Protein AF-A0A853IAF9-F1 (afdb_monomer_lite)

Sequence (130 aa):
MRKYVCIRALNLRDAKLGLANQNATIVRSNVEQVDPAFRNLVYGLEAQGLKNKIDECPLFCFLVEDKKGIDFSQFNEVEVSFPMEWFESAKSTVRHLTGLAYCEATSELANGLELKDQNRKVIYQRPKAV

Secondary structure (DSSP, 8-state):
-EEEEEEE-SSHHHHHHHHHHTT-EEEEE-HHHH-HHHHHHHHHHHHTT--SEETTEEEEEEEEE-SS---GGGSTTEEEEEEHHHHHHHHHHHTT--HHHHHHHHHGGGGGSPPPPTTS-----PPPP-

Foldseek 3Di:
DKKKWKFWDLDPVQVVVLCVVLVKAFPDWPVLVVDVLVVLLVVLVVVVPQDCDEQNTGIIITIIDDPPPDDPVPAQGIFDMDHPVVLVVQLVVLVVDDDPSSSVSSSCVNVPTDGDPRHDHHDTDGDDDD

Structure (mmCIF, N/CA/C/O backbone):
data_AF-A0A853IAF9-F1
#
_entry.id   AF-A0A853IAF9-F1
#
loop_
_atom_site.group_PDB
_atom_site.id
_atom_site.type_symbol
_atom_site.label_atom_id
_atom_site.label_alt_id
_atom_site.label_comp_id
_atom_site.label_asym_id
_atom_site.label_entity_id
_atom_site.label_seq_id
_atom_site.pdbx_PDB_ins_code
_atom_site.Cartn_x
_atom_site.Cartn_y
_atom_site.Cartn_z
_atom_site.occupancy
_atom_site.B_iso_or_equiv
_atom_site.auth_seq_id
_atom_site.auth_comp_id
_atom_site.auth_asym_id
_atom_site.auth_atom_id
_atom_site.pdbx_PDB_model_num
ATOM 1 N N . MET A 1 1 ? -10.991 8.591 -11.297 1.00 89.81 1 MET A N 1
ATOM 2 C CA . MET A 1 1 ? -11.279 8.014 -9.966 1.00 89.81 1 MET A CA 1
ATOM 3 C C . MET A 1 1 ? -9.993 7.932 -9.166 1.00 89.81 1 MET A C 1
ATOM 5 O O . MET A 1 1 ? -8.946 7.689 -9.763 1.00 89.81 1 MET A O 1
ATOM 9 N N . ARG A 1 2 ? -10.048 8.184 -7.854 1.00 96.00 2 ARG A N 1
ATOM 10 C CA . ARG A 1 2 ? -8.856 8.149 -6.998 1.00 96.00 2 ARG A CA 1
ATOM 11 C C . ARG A 1 2 ? -8.727 6.793 -6.320 1.00 96.00 2 ARG A C 1
ATOM 13 O O . ARG A 1 2 ? -9.713 6.242 -5.844 1.00 96.00 2 ARG A O 1
ATOM 20 N N . LYS A 1 3 ? -7.515 6.252 -6.293 1.00 96.69 3 LYS A N 1
ATOM 21 C CA . LYS A 1 3 ? -7.220 4.936 -5.723 1.00 96.69 3 LYS A CA 1
ATOM 22 C C . LYS A 1 3 ? -5.964 5.020 -4.879 1.00 96.69 3 LYS A C 1
ATOM 24 O O . LYS A 1 3 ? -5.003 5.688 -5.265 1.00 96.69 3 LYS A O 1
ATOM 29 N N . TYR A 1 4 ? -5.966 4.316 -3.759 1.00 96.94 4 TYR A N 1
ATOM 30 C CA . TYR A 1 4 ? -4.723 3.979 -3.094 1.00 96.94 4 TYR A CA 1
ATOM 31 C C . TYR A 1 4 ? -4.083 2.806 -3.832 1.00 96.94 4 TYR A C 1
ATOM 33 O O . TYR A 1 4 ? -4.769 1.868 -4.251 1.00 96.94 4 TYR A O 1
ATOM 41 N N . VAL A 1 5 ? -2.775 2.889 -4.043 1.00 96.75 5 VAL A N 1
ATOM 42 C CA . VAL A 1 5 ? -1.981 1.847 -4.694 1.00 96.75 5 VAL A CA 1
ATOM 43 C C . VAL A 1 5 ? -0.690 1.688 -3.912 1.00 96.75 5 VAL A C 1
ATOM 45 O O . VAL A 1 5 ? 0.074 2.646 -3.792 1.00 96.75 5 VAL A O 1
ATOM 48 N N . CYS A 1 6 ? -0.440 0.484 -3.407 1.00 96.81 6 CYS A N 1
ATOM 49 C CA . CYS A 1 6 ? 0.837 0.116 -2.813 1.00 96.81 6 CYS A CA 1
ATOM 50 C C . CYS A 1 6 ? 1.582 -0.823 -3.763 1.00 96.81 6 CYS A C 1
ATOM 52 O O . CYS A 1 6 ? 1.120 -1.924 -4.064 1.00 96.81 6 CYS A O 1
ATOM 54 N N . ILE A 1 7 ? 2.724 -0.359 -4.258 1.00 95.62 7 ILE A N 1
ATOM 55 C CA . ILE A 1 7 ? 3.512 -0.981 -5.322 1.00 95.62 7 ILE A CA 1
ATOM 56 C C . ILE A 1 7 ? 4.926 -1.293 -4.830 1.00 95.62 7 ILE A C 1
ATOM 58 O O . ILE A 1 7 ? 5.537 -0.513 -4.098 1.00 95.62 7 ILE A O 1
ATOM 62 N N . ARG A 1 8 ? 5.450 -2.442 -5.244 1.00 96.31 8 ARG A N 1
ATOM 63 C CA . ARG A 1 8 ? 6.825 -2.877 -5.029 1.00 96.31 8 ARG A CA 1
ATOM 64 C C . ARG A 1 8 ? 7.701 -2.400 -6.175 1.00 96.31 8 ARG A C 1
ATOM 66 O O . ARG A 1 8 ? 7.402 -2.640 -7.338 1.00 96.31 8 ARG A O 1
ATOM 73 N N . ALA A 1 9 ? 8.814 -1.767 -5.847 1.00 95.31 9 ALA A N 1
ATOM 74 C CA . ALA A 1 9 ? 9.853 -1.439 -6.816 1.00 95.31 9 ALA A CA 1
ATOM 75 C C . ALA A 1 9 ? 11.205 -1.364 -6.106 1.00 95.31 9 ALA A C 1
ATOM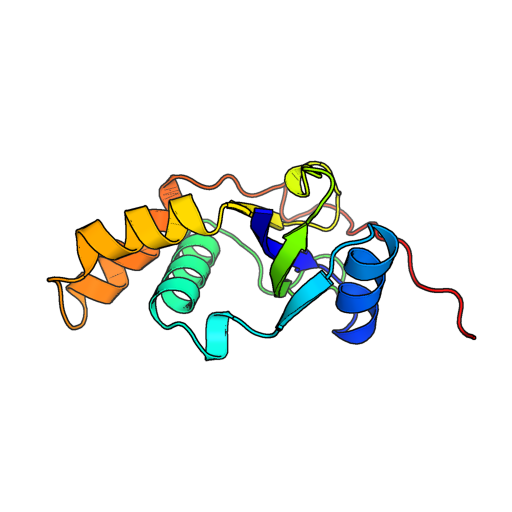 77 O O . ALA A 1 9 ? 11.244 -1.250 -4.885 1.00 95.31 9 ALA A O 1
ATOM 78 N N . LEU A 1 10 ? 12.317 -1.368 -6.844 1.00 94.31 10 LEU A N 1
ATOM 79 C CA . LEU A 1 10 ? 13.648 -1.206 -6.242 1.00 94.31 10 LEU A CA 1
ATOM 80 C C . LEU A 1 10 ? 13.829 0.155 -5.559 1.00 94.31 10 LEU A C 1
ATOM 82 O O . LEU A 1 10 ? 14.608 0.289 -4.619 1.00 94.31 10 LEU A O 1
ATOM 86 N N . ASN A 1 11 ? 13.152 1.186 -6.060 1.00 93.69 11 ASN A N 1
ATOM 87 C CA . ASN A 1 11 ? 13.249 2.543 -5.544 1.00 93.69 11 ASN A CA 1
ATOM 88 C C . ASN A 1 11 ? 11.989 3.359 -5.888 1.00 93.69 11 ASN A C 1
ATOM 90 O O . ASN A 1 11 ? 11.164 2.967 -6.715 1.00 93.69 11 ASN A O 1
ATOM 94 N N . LEU A 1 12 ? 11.865 4.536 -5.271 1.00 93.31 12 LEU A N 1
ATOM 95 C CA . LEU A 1 12 ? 10.705 5.411 -5.444 1.00 93.31 12 LEU A CA 1
ATOM 96 C C . LEU A 1 12 ? 10.535 5.908 -6.891 1.00 93.31 12 LEU A C 1
ATOM 98 O O . LEU A 1 12 ? 9.409 6.094 -7.348 1.00 93.31 12 LEU A O 1
ATOM 102 N N . ARG A 1 13 ? 11.637 6.150 -7.615 1.00 92.56 13 ARG A N 1
ATOM 103 C CA . ARG A 1 13 ? 11.596 6.617 -9.011 1.00 92.56 13 ARG A CA 1
ATOM 104 C C . ARG A 1 13 ? 10.947 5.560 -9.903 1.00 92.56 13 ARG A C 1
ATOM 106 O O . ARG A 1 13 ? 10.069 5.901 -10.691 1.00 92.56 13 ARG A O 1
ATOM 113 N N . ASP A 1 14 ? 11.342 4.306 -9.737 1.00 92.94 14 ASP A N 1
ATOM 114 C CA . ASP A 1 14 ? 10.803 3.166 -10.474 1.00 92.94 14 ASP A CA 1
ATOM 115 C C . ASP A 1 14 ? 9.303 2.984 -10.218 1.00 92.94 14 ASP A C 1
ATOM 117 O O . ASP A 1 14 ? 8.532 2.867 -11.168 1.00 92.94 14 ASP A O 1
ATOM 121 N N . ALA A 1 15 ? 8.872 3.057 -8.955 1.00 94.00 15 ALA A N 1
ATOM 122 C CA . ALA A 1 15 ? 7.456 2.983 -8.595 1.00 94.00 15 ALA A CA 1
ATOM 123 C C . ALA A 1 15 ? 6.627 4.095 -9.264 1.00 94.00 15 ALA A C 1
ATOM 125 O O . ALA A 1 15 ? 5.570 3.839 -9.845 1.00 94.00 15 ALA A O 1
ATOM 126 N N . LYS A 1 16 ? 7.130 5.339 -9.233 1.00 93.62 16 LYS A N 1
ATOM 127 C CA . LYS A 1 16 ? 6.465 6.482 -9.877 1.00 93.62 16 LYS A CA 1
ATOM 128 C C . LYS A 1 16 ? 6.358 6.305 -11.390 1.00 93.62 16 LYS A C 1
ATOM 130 O O . LYS A 1 16 ? 5.319 6.615 -11.967 1.00 93.62 16 LYS A O 1
ATOM 135 N N . LEU A 1 17 ? 7.418 5.809 -12.026 1.00 90.62 17 LEU A N 1
ATOM 136 C CA . LEU A 1 17 ? 7.441 5.569 -13.467 1.00 90.62 17 LEU A CA 1
ATOM 137 C C . LEU A 1 17 ? 6.507 4.425 -13.873 1.00 90.62 17 LEU A C 1
ATOM 139 O O . LEU A 1 17 ? 5.801 4.565 -14.867 1.00 90.62 17 LEU A O 1
ATOM 143 N N . GLY A 1 18 ? 6.429 3.350 -13.081 1.00 89.06 18 GLY A N 1
ATOM 144 C CA . GLY A 1 18 ? 5.462 2.270 -13.290 1.00 89.06 18 GLY A CA 1
ATOM 145 C C . GLY A 1 18 ? 4.024 2.792 -13.341 1.00 89.06 18 GLY A C 1
ATOM 146 O O . GLY A 1 18 ? 3.302 2.517 -14.296 1.00 89.06 18 GLY A O 1
ATOM 147 N N . LEU A 1 19 ? 3.640 3.639 -12.382 1.00 91.56 19 LEU A N 1
ATOM 148 C CA . LEU A 1 19 ? 2.317 4.275 -12.353 1.00 91.56 19 LEU A CA 1
ATOM 149 C C . LEU A 1 19 ? 2.099 5.241 -13.531 1.00 91.56 19 LEU A C 1
ATOM 151 O O . LEU A 1 19 ? 1.036 5.227 -14.156 1.00 91.56 19 LEU A O 1
ATOM 155 N N . ALA A 1 20 ? 3.106 6.049 -13.872 1.00 89.25 20 ALA A N 1
ATOM 156 C CA . ALA A 1 20 ? 3.028 6.991 -14.988 1.00 89.25 20 ALA A CA 1
ATOM 157 C C . ALA A 1 20 ? 2.859 6.283 -16.345 1.00 89.25 20 ALA A C 1
ATOM 159 O O . ALA A 1 20 ? 2.055 6.727 -17.165 1.00 89.25 20 ALA A O 1
ATOM 160 N N . ASN A 1 21 ? 3.539 5.151 -16.562 1.00 88.25 21 ASN A N 1
ATOM 161 C CA . ASN A 1 21 ? 3.404 4.335 -17.776 1.00 88.25 21 ASN A CA 1
ATOM 162 C C . ASN A 1 21 ? 1.984 3.771 -17.945 1.00 88.25 21 ASN A C 1
ATOM 164 O O . ASN A 1 21 ? 1.518 3.588 -19.068 1.00 88.25 21 ASN A O 1
ATOM 168 N N . GLN A 1 22 ? 1.263 3.570 -16.840 1.00 87.75 22 GLN A N 1
ATOM 169 C CA . GLN A 1 22 ? -0.152 3.199 -16.858 1.00 87.75 22 GLN A CA 1
ATOM 170 C C . GLN A 1 22 ? -1.088 4.403 -17.075 1.00 87.75 22 GLN A C 1
ATOM 172 O O . GLN A 1 22 ? -2.304 4.256 -17.045 1.00 87.75 22 GLN A O 1
ATOM 177 N N . ASN A 1 23 ? -0.565 5.602 -17.355 1.00 87.62 23 ASN A N 1
ATOM 178 C CA . ASN A 1 23 ? -1.317 6.862 -17.420 1.00 87.62 23 ASN A CA 1
ATOM 179 C C . ASN A 1 23 ? -2.011 7.244 -16.096 1.00 87.62 23 ASN A C 1
ATOM 181 O O . ASN A 1 23 ? -3.019 7.957 -16.111 1.00 87.62 23 ASN A O 1
ATOM 185 N N . ALA A 1 24 ? -1.490 6.789 -14.953 1.00 92.12 24 ALA A N 1
ATOM 186 C CA . ALA A 1 24 ? -1.960 7.232 -13.648 1.00 92.12 24 ALA A CA 1
ATOM 187 C C . ALA A 1 24 ? -1.287 8.558 -13.268 1.00 92.12 24 ALA A C 1
ATOM 189 O O . ALA A 1 24 ? -0.076 8.726 -13.419 1.00 92.12 24 ALA A O 1
ATOM 190 N N . THR A 1 25 ? -2.063 9.504 -12.743 1.00 95.06 25 THR A N 1
ATOM 191 C CA . THR A 1 25 ? -1.521 10.747 -12.180 1.00 95.06 25 THR A CA 1
ATOM 192 C C . THR A 1 25 ? -1.299 10.558 -10.687 1.00 95.06 25 THR A C 1
ATOM 194 O O . THR A 1 25 ? -2.227 10.226 -9.957 1.00 95.06 25 THR A O 1
ATOM 197 N N . ILE A 1 26 ? -0.078 10.770 -10.203 1.00 95.75 26 ILE A N 1
ATOM 198 C CA . ILE A 1 26 ? 0.218 10.652 -8.771 1.00 95.75 26 ILE A CA 1
ATOM 199 C C . ILE A 1 26 ? -0.271 11.915 -8.063 1.00 95.75 26 ILE A C 1
ATOM 201 O O . ILE A 1 26 ? 0.262 12.999 -8.282 1.00 95.75 26 ILE A O 1
ATOM 205 N N . VAL A 1 27 ? -1.270 11.764 -7.196 1.00 96.12 27 VAL A N 1
ATOM 206 C CA . VAL A 1 27 ? -1.818 12.851 -6.370 1.00 96.12 27 VAL A CA 1
ATOM 207 C C . VAL A 1 27 ? -0.979 13.028 -5.108 1.00 96.12 27 VAL A C 1
ATOM 209 O O . VAL A 1 27 ? -0.717 14.151 -4.678 1.00 96.12 27 VAL A O 1
ATOM 212 N N . ARG A 1 28 ? -0.547 11.917 -4.499 1.00 94.88 28 ARG A N 1
ATOM 213 C CA . ARG A 1 28 ? 0.289 11.925 -3.292 1.00 94.88 28 ARG A CA 1
ATOM 214 C C . ARG A 1 28 ? 1.206 10.707 -3.253 1.00 94.88 28 ARG A C 1
ATOM 216 O O . ARG A 1 28 ? 0.797 9.610 -3.617 1.00 94.88 28 ARG A O 1
ATOM 223 N N . SER A 1 29 ? 2.439 10.913 -2.801 1.00 94.81 29 SER A N 1
ATOM 224 C CA . SER A 1 29 ? 3.395 9.850 -2.453 1.00 94.81 29 SER A CA 1
ATOM 225 C C . SER A 1 29 ? 3.511 9.728 -0.934 1.00 94.81 29 SER A C 1
ATOM 227 O O . SER A 1 29 ? 3.237 10.709 -0.240 1.00 94.81 29 SER A O 1
ATOM 229 N N . ASN A 1 30 ? 3.955 8.570 -0.443 1.00 92.56 30 ASN A N 1
ATOM 230 C CA . ASN A 1 30 ? 4.192 8.298 0.981 1.00 92.56 30 ASN A CA 1
ATOM 231 C C . ASN A 1 30 ? 2.943 8.570 1.837 1.00 92.56 30 ASN A C 1
ATOM 233 O O . ASN A 1 30 ? 2.977 9.310 2.825 1.00 92.56 30 ASN A O 1
ATOM 237 N N . VAL A 1 31 ? 1.796 8.045 1.401 1.00 94.44 31 VAL A N 1
ATOM 238 C CA . VAL A 1 31 ? 0.498 8.294 2.050 1.00 94.44 31 VAL A CA 1
ATOM 239 C C . VAL A 1 31 ? 0.480 7.856 3.517 1.00 94.44 31 VAL A C 1
ATOM 241 O O . VAL A 1 31 ? -0.144 8.522 4.339 1.00 94.44 31 VAL A O 1
ATOM 244 N N . GLU A 1 32 ? 1.243 6.825 3.866 1.00 91.62 32 GLU A N 1
ATOM 245 C CA . GLU A 1 32 ? 1.443 6.316 5.222 1.00 91.62 32 GLU A CA 1
ATOM 246 C C . GLU A 1 32 ? 2.119 7.331 6.159 1.00 91.62 32 GLU A C 1
ATOM 248 O O . GLU A 1 32 ? 1.919 7.308 7.375 1.00 91.62 32 GLU A O 1
ATOM 253 N N . GLN A 1 33 ? 2.891 8.277 5.621 1.00 91.44 33 GLN A N 1
ATOM 254 C CA . GLN A 1 33 ? 3.511 9.332 6.426 1.00 91.44 33 GLN A CA 1
ATOM 255 C C . GLN A 1 33 ? 2.518 10.447 6.765 1.00 91.44 33 GLN A C 1
ATOM 257 O O . GLN A 1 33 ? 2.653 11.085 7.807 1.00 91.44 33 GLN A O 1
ATOM 262 N N . VAL A 1 34 ? 1.509 10.656 5.916 1.00 90.62 34 VAL A N 1
ATOM 263 C CA . VAL A 1 34 ? 0.590 11.801 6.001 1.00 90.62 34 VAL A CA 1
ATOM 264 C C . VAL A 1 34 ? -0.756 11.430 6.625 1.00 90.62 34 VAL A C 1
ATOM 266 O O . VAL A 1 34 ? -1.345 12.259 7.312 1.00 90.62 34 VAL A O 1
ATOM 269 N N . ASP A 1 35 ? -1.250 10.213 6.395 1.00 94.06 35 ASP A N 1
ATOM 270 C CA . ASP A 1 35 ? -2.536 9.741 6.915 1.00 94.06 35 ASP A CA 1
ATOM 271 C C . ASP A 1 35 ? -2.318 8.651 7.987 1.00 94.06 35 ASP A C 1
ATOM 273 O O . ASP A 1 35 ? -1.936 7.525 7.650 1.00 94.06 35 ASP A O 1
ATOM 277 N N . PRO A 1 36 ? -2.557 8.953 9.281 1.00 93.69 36 PRO A N 1
ATOM 278 C CA . PRO A 1 36 ? -2.417 7.979 10.361 1.00 93.69 36 PRO A CA 1
ATOM 279 C C . PRO A 1 36 ? -3.316 6.749 10.205 1.00 93.69 36 PRO A C 1
ATOM 281 O O . PRO A 1 36 ? -2.894 5.653 10.562 1.00 93.69 36 PRO A O 1
ATOM 284 N N . ALA A 1 37 ? -4.526 6.899 9.650 1.00 95.06 37 ALA A N 1
ATOM 285 C CA . ALA A 1 37 ? -5.404 5.754 9.407 1.00 95.06 37 ALA A CA 1
ATOM 286 C C . ALA A 1 37 ? -4.774 4.809 8.383 1.00 95.06 37 ALA A C 1
ATOM 288 O O . ALA A 1 37 ? -4.803 3.594 8.549 1.00 95.06 37 ALA A O 1
ATOM 289 N N . PHE A 1 38 ? -4.173 5.381 7.334 1.00 96.31 38 PHE A N 1
ATOM 290 C CA . PHE A 1 38 ? -3.520 4.597 6.293 1.00 96.31 38 PHE A CA 1
ATOM 291 C C . PHE A 1 38 ? -2.288 3.878 6.842 1.00 96.31 38 PHE A C 1
ATOM 293 O O . PHE A 1 38 ? -2.060 2.713 6.533 1.00 96.31 38 PHE A O 1
ATOM 300 N N . ARG A 1 39 ? -1.513 4.547 7.701 1.00 96.38 39 ARG A N 1
ATOM 301 C CA . ARG A 1 39 ? -0.378 3.925 8.393 1.00 96.38 39 ARG A CA 1
ATOM 302 C C . ARG A 1 39 ? -0.804 2.714 9.217 1.00 96.38 39 ARG A C 1
ATOM 304 O O . ARG A 1 39 ? -0.181 1.665 9.111 1.00 96.38 39 ARG A O 1
ATOM 311 N N . ASN A 1 40 ? -1.871 2.853 9.998 1.00 96.56 40 ASN A N 1
ATOM 312 C CA . ASN A 1 40 ? -2.388 1.759 10.813 1.00 96.56 40 ASN A CA 1
ATOM 313 C C . ASN A 1 40 ? -2.918 0.608 9.953 1.00 96.56 40 ASN A C 1
ATOM 315 O O . ASN A 1 40 ? -2.669 -0.545 10.279 1.00 96.56 40 ASN A O 1
ATOM 319 N N . LEU A 1 41 ? -3.563 0.907 8.820 1.00 96.56 41 LEU A N 1
ATOM 320 C CA . LEU A 1 41 ? -3.945 -0.111 7.840 1.00 96.56 41 LEU A CA 1
ATOM 321 C C . LEU A 1 41 ? -2.721 -0.881 7.325 1.00 96.56 41 LEU A C 1
ATOM 323 O O . LEU A 1 41 ? -2.772 -2.103 7.231 1.00 96.56 41 LEU A O 1
ATOM 327 N N . VAL A 1 42 ? -1.607 -0.200 7.028 1.00 96.31 42 VAL A N 1
ATOM 328 C CA . VAL A 1 42 ? -0.357 -0.871 6.625 1.00 96.31 42 VAL A CA 1
ATOM 329 C C . VAL A 1 42 ? 0.178 -1.766 7.746 1.00 96.31 42 VAL A C 1
ATOM 331 O O . VAL A 1 42 ? 0.561 -2.895 7.460 1.00 96.31 42 VAL A O 1
ATOM 334 N N . TYR A 1 43 ? 0.124 -1.333 9.009 1.00 96.25 43 TYR A N 1
ATOM 335 C CA . TYR A 1 43 ? 0.474 -2.198 10.145 1.00 96.25 43 TYR A CA 1
ATOM 336 C C . TYR A 1 43 ? -0.430 -3.432 10.253 1.00 96.25 43 TYR A C 1
ATOM 338 O O . TYR A 1 43 ? 0.049 -4.519 10.570 1.00 96.25 43 TYR A O 1
ATOM 346 N N . GLY A 1 44 ? -1.719 -3.295 9.936 1.00 96.75 44 GLY A N 1
ATOM 347 C CA . GLY A 1 44 ? -2.635 -4.430 9.834 1.00 96.75 44 GLY A CA 1
ATOM 348 C C . GLY A 1 44 ? -2.231 -5.411 8.738 1.00 96.75 44 GLY A C 1
ATOM 349 O O . GLY A 1 44 ? -2.197 -6.617 8.971 1.00 96.75 44 GLY A O 1
ATOM 350 N N . LEU A 1 45 ? -1.832 -4.907 7.567 1.00 96.62 45 LEU A N 1
ATOM 351 C CA . LEU A 1 45 ? -1.312 -5.749 6.485 1.00 96.62 45 LEU A CA 1
ATOM 352 C C . LEU A 1 45 ? -0.007 -6.451 6.897 1.00 96.62 45 LEU A C 1
ATOM 354 O O . LEU A 1 45 ? 0.177 -7.630 6.601 1.00 96.62 45 LEU A O 1
ATOM 358 N N . GLU A 1 46 ? 0.894 -5.763 7.602 1.00 96.50 46 GLU A N 1
ATOM 359 C CA . GLU A 1 46 ? 2.123 -6.357 8.154 1.00 96.50 46 GLU A CA 1
ATOM 360 C C . GLU A 1 46 ? 1.807 -7.480 9.149 1.00 96.50 46 GLU A C 1
ATOM 362 O O . GLU A 1 46 ? 2.398 -8.558 9.062 1.00 96.50 46 GLU A O 1
ATOM 367 N N . ALA A 1 47 ? 0.818 -7.284 10.026 1.00 95.88 47 ALA A N 1
ATOM 368 C CA . ALA A 1 47 ? 0.346 -8.313 10.952 1.00 95.88 47 ALA A CA 1
ATOM 369 C C . ALA A 1 47 ? -0.253 -9.540 10.234 1.00 95.88 47 ALA A C 1
ATOM 371 O O . ALA A 1 47 ? -0.165 -10.655 10.748 1.00 95.88 47 ALA A O 1
ATOM 372 N N . GLN A 1 48 ? -0.800 -9.361 9.028 1.00 95.12 48 GLN A N 1
ATOM 373 C CA . GLN A 1 48 ? -1.275 -10.446 8.158 1.00 95.12 48 GLN A CA 1
ATOM 374 C C . GLN A 1 48 ? -0.166 -11.112 7.327 1.00 95.12 48 GLN A C 1
ATOM 376 O O . GLN A 1 48 ? -0.428 -12.066 6.593 1.00 95.12 48 GLN A O 1
ATOM 381 N N . GLY A 1 49 ? 1.076 -10.638 7.437 1.00 95.62 49 GLY A N 1
ATOM 382 C CA . GLY A 1 49 ? 2.236 -11.227 6.772 1.00 95.62 49 GLY A CA 1
ATOM 383 C C . GLY A 1 49 ? 2.778 -10.434 5.585 1.00 95.62 49 GLY A C 1
ATOM 384 O O . GLY A 1 49 ? 3.661 -10.945 4.890 1.00 95.62 49 GLY A O 1
ATOM 385 N N . LEU A 1 50 ? 2.313 -9.199 5.346 1.00 96.69 50 LEU A N 1
ATOM 386 C CA . LEU A 1 50 ? 2.940 -8.295 4.380 1.00 96.69 50 LEU A CA 1
ATOM 387 C C . LEU A 1 50 ? 4.410 -8.101 4.762 1.00 96.69 50 LEU A C 1
ATOM 389 O O . LEU A 1 50 ? 4.739 -7.611 5.841 1.00 96.69 50 LEU A O 1
ATOM 393 N N . LYS A 1 51 ? 5.319 -8.469 3.860 1.00 96.00 51 LYS A N 1
ATOM 394 C CA . LYS A 1 51 ? 6.753 -8.343 4.133 1.00 96.00 51 LYS A CA 1
ATOM 395 C C . LYS A 1 51 ? 7.228 -6.911 3.929 1.00 96.00 51 LYS A C 1
ATOM 397 O O . LYS A 1 51 ? 6.834 -6.246 2.975 1.00 96.00 51 LYS A O 1
ATOM 402 N N . ASN A 1 52 ? 8.214 -6.481 4.709 1.00 91.38 52 ASN A N 1
ATOM 403 C CA . ASN A 1 52 ? 8.883 -5.195 4.476 1.00 91.38 52 ASN A CA 1
ATOM 404 C C . ASN A 1 52 ? 9.504 -5.111 3.068 1.00 91.38 52 ASN A C 1
ATOM 406 O O . ASN A 1 52 ? 9.492 -4.058 2.430 1.00 91.38 52 ASN A O 1
ATOM 410 N N . LYS A 1 53 ? 10.003 -6.242 2.551 1.00 94.75 53 LYS A N 1
ATOM 411 C CA . LYS A 1 53 ? 10.670 -6.352 1.250 1.00 94.75 53 LYS A CA 1
ATOM 412 C C . LYS A 1 53 ? 10.393 -7.711 0.608 1.00 94.75 53 LYS A C 1
ATOM 414 O O . LYS A 1 53 ? 10.391 -8.727 1.302 1.00 94.75 53 LYS A O 1
ATOM 419 N N . ILE A 1 54 ? 10.221 -7.726 -0.711 1.00 95.00 54 ILE A N 1
ATOM 420 C CA . ILE A 1 54 ? 10.163 -8.941 -1.537 1.00 95.00 54 ILE A CA 1
ATOM 421 C C . ILE A 1 54 ? 11.101 -8.722 -2.717 1.00 95.00 54 ILE A C 1
ATOM 423 O O . ILE A 1 54 ? 10.996 -7.684 -3.359 1.00 95.00 54 ILE A O 1
ATOM 427 N N . ASP A 1 55 ? 11.999 -9.668 -3.004 1.00 92.19 55 ASP A N 1
ATOM 428 C CA . ASP A 1 55 ? 12.889 -9.597 -4.178 1.00 92.19 55 ASP A CA 1
ATOM 429 C C . ASP A 1 55 ? 13.618 -8.242 -4.293 1.00 92.19 55 ASP A C 1
ATOM 431 O O . ASP A 1 55 ? 13.569 -7.541 -5.301 1.00 92.19 55 ASP A O 1
ATOM 435 N N . GLU A 1 56 ? 14.205 -7.805 -3.178 1.00 93.25 56 GLU A N 1
ATOM 436 C CA . GLU A 1 56 ? 14.863 -6.506 -3.037 1.00 93.25 56 GLU A CA 1
ATOM 437 C C . GLU A 1 56 ? 13.978 -5.258 -3.280 1.00 93.25 56 GLU A C 1
ATOM 439 O O . GLU A 1 56 ? 14.477 -4.131 -3.256 1.00 93.25 56 GLU A O 1
ATOM 444 N N . CYS A 1 57 ? 12.662 -5.420 -3.400 1.00 95.56 57 CYS A N 1
ATOM 445 C CA . CYS A 1 57 ? 11.710 -4.340 -3.634 1.00 95.56 57 CYS A CA 1
ATOM 446 C C . CYS A 1 57 ? 10.938 -3.976 -2.346 1.00 95.56 57 CYS A C 1
ATOM 448 O O . CYS A 1 57 ? 10.112 -4.770 -1.875 1.00 95.56 57 CYS A O 1
ATOM 450 N N . PRO A 1 58 ? 11.180 -2.797 -1.738 1.00 96.00 58 PRO A N 1
ATOM 451 C CA . PRO A 1 58 ? 10.313 -2.260 -0.685 1.00 96.00 58 PRO A CA 1
ATOM 452 C C . PRO A 1 58 ? 8.924 -1.870 -1.216 1.00 96.00 58 PRO A C 1
ATOM 454 O O . PRO A 1 58 ? 8.691 -1.825 -2.424 1.00 96.00 58 PRO A O 1
ATOM 457 N N . LEU A 1 59 ? 7.994 -1.601 -0.295 1.00 96.12 59 LEU A N 1
ATOM 458 C CA . LEU A 1 59 ? 6.652 -1.106 -0.610 1.00 96.12 59 LEU A CA 1
ATOM 459 C C . LEU A 1 59 ? 6.633 0.422 -0.692 1.00 96.12 59 LEU A C 1
ATOM 461 O O . LEU A 1 59 ? 7.153 1.101 0.191 1.00 96.12 59 LEU A O 1
ATOM 465 N N . PHE A 1 60 ? 5.973 0.957 -1.713 1.00 96.56 60 PHE A N 1
ATOM 466 C CA . PHE A 1 60 ? 5.689 2.381 -1.853 1.00 96.56 60 PHE A CA 1
ATOM 467 C C . PHE A 1 60 ? 4.191 2.580 -2.038 1.00 96.56 60 PHE A C 1
ATOM 469 O O . PHE A 1 60 ? 3.606 2.017 -2.963 1.00 96.56 60 PHE A O 1
ATOM 476 N N . CYS A 1 61 ? 3.571 3.399 -1.193 1.00 97.38 61 CYS A N 1
ATOM 477 C CA . CYS A 1 61 ? 2.141 3.664 -1.265 1.00 97.38 61 CYS A CA 1
ATOM 478 C C . CYS A 1 61 ? 1.852 5.066 -1.81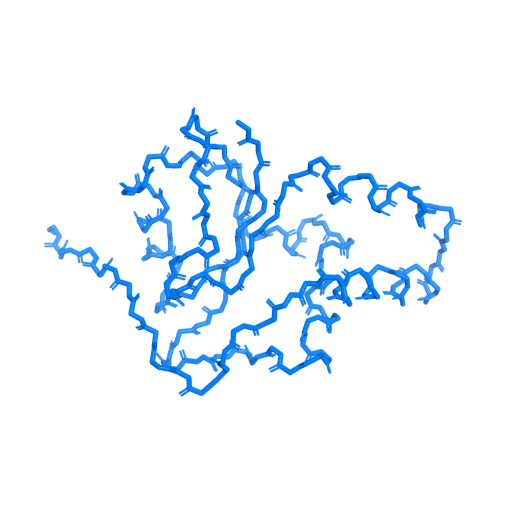6 1.00 97.38 61 CYS A C 1
ATOM 480 O O . CYS A 1 61 ? 2.475 6.069 -1.447 1.00 97.38 61 CYS A O 1
ATOM 482 N N . PHE A 1 62 ? 0.869 5.132 -2.709 1.00 97.44 62 PHE A N 1
ATOM 483 C CA . PHE A 1 62 ? 0.468 6.337 -3.420 1.00 97.44 62 PHE A CA 1
ATOM 484 C C . PHE A 1 62 ? -1.044 6.503 -3.390 1.00 97.44 62 PHE A C 1
ATOM 486 O O . PHE A 1 62 ? -1.790 5.527 -3.413 1.00 97.44 62 PHE A O 1
ATOM 493 N N . LEU A 1 63 ? -1.482 7.758 -3.431 1.00 97.50 63 LEU A N 1
ATOM 494 C CA . LEU A 1 63 ? -2.810 8.111 -3.911 1.00 97.50 63 LEU A CA 1
ATOM 495 C C . LEU A 1 63 ? -2.661 8.512 -5.375 1.00 97.50 63 LEU A C 1
ATOM 497 O O . LEU A 1 63 ? -1.939 9.466 -5.686 1.00 97.50 63 LEU A O 1
ATOM 501 N N . VAL A 1 64 ? -3.334 7.797 -6.266 1.00 96.81 64 VAL A N 1
ATOM 502 C CA . VAL A 1 64 ? -3.315 8.069 -7.703 1.00 96.81 64 VAL A CA 1
ATOM 503 C C . VAL A 1 64 ? -4.693 8.463 -8.194 1.00 96.81 64 VAL A C 1
ATOM 505 O O . VAL A 1 64 ? -5.710 8.024 -7.663 1.00 96.81 64 VAL A O 1
ATOM 508 N N . GLU A 1 65 ? -4.724 9.280 -9.233 1.00 96.25 65 GLU A N 1
ATOM 509 C CA . GLU A 1 65 ? -5.900 9.543 -10.036 1.00 96.25 65 GLU A CA 1
ATOM 510 C C . GLU A 1 65 ? -5.776 8.799 -11.362 1.00 96.25 65 GLU A C 1
ATOM 512 O O . GLU A 1 65 ? -4.853 9.006 -12.152 1.00 96.25 65 GLU A O 1
ATOM 517 N N . ASP A 1 66 ? -6.737 7.917 -11.586 1.00 90.12 66 ASP A N 1
ATOM 518 C CA . ASP A 1 66 ? -6.836 7.070 -12.758 1.00 90.12 66 ASP A CA 1
ATOM 519 C C . ASP A 1 66 ? -8.084 7.463 -13.559 1.00 90.12 66 ASP A C 1
ATOM 521 O O . ASP A 1 66 ? -9.213 7.446 -13.056 1.00 90.12 66 ASP A O 1
ATOM 525 N N . LYS A 1 67 ? -7.871 7.854 -14.817 1.00 84.25 67 LYS A N 1
ATOM 526 C CA . LYS A 1 67 ? -8.939 8.266 -15.738 1.00 84.25 67 LYS A CA 1
ATOM 527 C C . LYS A 1 67 ? -9.562 7.089 -16.493 1.00 84.25 67 LYS A C 1
ATOM 529 O O . LYS A 1 67 ? -10.635 7.256 -17.060 1.00 84.25 67 LYS A O 1
ATOM 534 N N . LYS A 1 68 ? -8.897 5.931 -16.524 1.00 85.50 68 LYS A N 1
ATOM 535 C CA . LYS A 1 68 ? -9.258 4.776 -17.359 1.00 85.50 68 LYS A CA 1
ATOM 536 C C . LYS A 1 68 ? -9.892 3.625 -16.574 1.00 85.50 68 LYS A C 1
ATOM 538 O O . LYS A 1 68 ? -10.322 2.661 -17.192 1.00 85.50 68 LYS A O 1
ATOM 543 N N . GLY A 1 69 ? -9.976 3.717 -15.247 1.00 87.12 69 GLY A N 1
ATOM 544 C CA . GLY A 1 69 ? -10.575 2.663 -14.425 1.00 87.12 69 GLY A CA 1
ATOM 545 C C . GLY A 1 69 ? -9.703 1.408 -14.333 1.00 87.12 69 GLY A C 1
ATOM 546 O O . GLY A 1 69 ? -10.222 0.315 -14.150 1.00 87.12 69 GLY A O 1
ATOM 547 N N . ILE A 1 70 ? -8.386 1.571 -14.435 1.00 89.81 70 ILE A N 1
ATOM 548 C CA . ILE A 1 70 ? -7.372 0.522 -14.359 1.00 89.81 70 ILE A CA 1
ATOM 549 C C . ILE A 1 70 ? -7.495 -0.237 -13.044 1.00 89.81 70 ILE A C 1
ATOM 551 O O . ILE A 1 70 ? -7.391 0.334 -11.955 1.00 89.81 70 ILE A O 1
ATOM 555 N N . ASP A 1 71 ? -7.678 -1.544 -13.143 1.00 92.12 71 ASP A N 1
ATOM 556 C CA . ASP A 1 71 ? -7.518 -2.424 -12.001 1.00 92.12 71 ASP A CA 1
ATOM 557 C C . ASP A 1 71 ? -6.022 -2.621 -11.732 1.00 92.12 71 ASP A C 1
ATOM 559 O O . ASP A 1 71 ? -5.350 -3.366 -12.441 1.00 92.12 71 ASP A O 1
ATOM 563 N N . PHE A 1 72 ? -5.472 -1.920 -10.739 1.00 93.06 72 PHE A N 1
ATOM 564 C CA . PHE A 1 72 ? -4.056 -2.062 -10.400 1.00 93.06 72 PHE A CA 1
ATOM 565 C C . PHE A 1 72 ? -3.747 -3.397 -9.717 1.00 93.06 72 PHE A C 1
ATOM 567 O O . PHE A 1 72 ? -2.592 -3.820 -9.723 1.00 93.06 72 PHE A O 1
ATOM 574 N N . SER A 1 73 ? -4.750 -4.081 -9.156 1.00 92.06 73 SER A N 1
ATOM 575 C CA . SER A 1 73 ? -4.543 -5.350 -8.455 1.00 92.06 73 SER A CA 1
ATOM 576 C C . SER A 1 73 ? -4.058 -6.465 -9.390 1.00 92.06 73 SER A C 1
ATOM 578 O O . SER A 1 73 ? -3.411 -7.401 -8.930 1.00 92.06 73 SER A O 1
ATOM 580 N N . GLN A 1 74 ? -4.251 -6.333 -10.705 1.00 92.25 74 GLN A N 1
ATOM 581 C CA . GLN A 1 74 ? -3.771 -7.306 -11.690 1.00 92.25 74 GLN A CA 1
ATOM 582 C C . GLN A 1 74 ? -2.242 -7.286 -11.901 1.00 92.25 74 GLN A C 1
ATOM 584 O O . GLN A 1 74 ? -1.672 -8.267 -12.376 1.00 92.25 74 GLN A O 1
ATOM 589 N N . PHE A 1 75 ? -1.554 -6.190 -11.559 1.00 93.06 75 PHE A N 1
ATOM 590 C CA . PHE A 1 75 ? -0.112 -6.051 -11.794 1.00 93.06 75 PHE A CA 1
ATOM 591 C C . PHE A 1 75 ? 0.700 -6.811 -10.745 1.00 93.06 75 PHE A C 1
ATOM 593 O O . PHE A 1 75 ? 0.409 -6.720 -9.556 1.00 93.06 75 PHE A O 1
ATOM 600 N N . ASN A 1 76 ? 1.729 -7.555 -11.151 1.00 94.19 76 ASN A N 1
ATOM 601 C CA . ASN A 1 76 ? 2.514 -8.413 -10.252 1.00 94.19 76 ASN A CA 1
ATOM 602 C C . ASN A 1 76 ? 3.105 -7.639 -9.057 1.00 94.19 76 ASN A C 1
ATOM 604 O O . ASN A 1 76 ? 3.106 -8.127 -7.920 1.00 94.19 76 ASN A O 1
ATOM 608 N N . GLU A 1 77 ? 3.580 -6.433 -9.332 1.00 94.38 77 GLU A N 1
ATOM 609 C CA . GLU A 1 77 ? 4.272 -5.559 -8.404 1.00 94.38 77 GLU A CA 1
ATOM 610 C C . GLU A 1 77 ? 3.340 -4.792 -7.461 1.00 94.38 77 GLU A C 1
ATOM 612 O O . GLU A 1 77 ? 3.795 -4.265 -6.451 1.00 94.38 77 GLU A O 1
ATOM 617 N N . VAL A 1 78 ? 2.039 -4.737 -7.740 1.00 95.06 78 VAL A N 1
ATOM 618 C CA . VAL A 1 78 ? 1.064 -4.091 -6.852 1.00 95.06 78 VAL A CA 1
ATOM 619 C C . VAL A 1 78 ? 0.647 -5.081 -5.770 1.00 95.06 78 VAL A C 1
ATOM 621 O O . VAL A 1 78 ? 0.123 -6.144 -6.090 1.00 95.06 78 VAL A O 1
ATOM 624 N N . GLU A 1 79 ? 0.862 -4.749 -4.496 1.00 95.19 79 GLU A N 1
ATOM 625 C CA . GLU A 1 79 ? 0.393 -5.580 -3.375 1.00 95.19 79 GLU A CA 1
ATOM 626 C C . GLU A 1 79 ? -1.102 -5.403 -3.160 1.00 95.19 79 GLU A C 1
ATOM 628 O O . GLU A 1 79 ? -1.842 -6.377 -3.136 1.00 95.19 79 GLU A O 1
ATOM 633 N N . VAL A 1 80 ? -1.534 -4.148 -3.033 1.00 95.12 80 VAL A N 1
ATOM 634 C CA . VAL A 1 80 ? -2.923 -3.792 -2.757 1.00 95.12 80 VAL A CA 1
ATOM 635 C C . VAL A 1 80 ? -3.307 -2.540 -3.534 1.00 95.12 80 VAL A C 1
ATOM 637 O O . VAL A 1 80 ? -2.514 -1.602 -3.689 1.00 95.12 80 VAL A O 1
ATOM 640 N N . SER A 1 81 ? -4.546 -2.518 -4.018 1.00 95.69 81 SER A N 1
ATOM 641 C CA . SER A 1 81 ? -5.172 -1.321 -4.563 1.00 95.69 81 SER A CA 1
ATOM 642 C C . SER A 1 81 ? -6.648 -1.292 -4.210 1.00 95.69 81 SER A C 1
ATOM 644 O O . SER A 1 81 ? -7.339 -2.297 -4.340 1.00 95.69 81 SER A O 1
ATOM 646 N N . PHE A 1 82 ? -7.127 -0.130 -3.777 1.00 95.50 82 PHE A N 1
ATOM 647 C CA . PHE A 1 82 ? -8.526 0.065 -3.420 1.00 95.50 82 PHE A CA 1
ATOM 648 C C . PHE A 1 82 ? -8.978 1.507 -3.693 1.00 95.50 82 PHE A C 1
ATOM 650 O O . PHE A 1 82 ? -8.147 2.427 -3.711 1.00 95.50 82 PHE A O 1
ATOM 657 N N . PRO A 1 83 ? -10.284 1.736 -3.925 1.00 95.81 83 PRO A N 1
ATOM 658 C CA . PRO A 1 83 ? -10.830 3.075 -4.126 1.00 95.81 83 PRO A CA 1
ATOM 659 C C . PRO A 1 83 ? -10.605 3.978 -2.911 1.00 95.81 83 PRO A C 1
ATOM 661 O O . PRO A 1 83 ? -10.729 3.539 -1.765 1.00 95.81 83 PRO A O 1
ATOM 664 N N . MET A 1 84 ? -10.327 5.260 -3.156 1.00 96.06 84 MET A N 1
ATOM 665 C CA . MET A 1 84 ? -10.225 6.255 -2.084 1.00 96.06 84 MET A CA 1
ATOM 666 C C . MET A 1 84 ? -11.543 6.350 -1.308 1.00 96.06 84 MET A C 1
ATOM 668 O O . MET A 1 84 ? -11.538 6.455 -0.087 1.00 96.06 84 MET A O 1
ATOM 672 N N . GLU A 1 85 ? -12.669 6.270 -2.010 1.00 95.50 85 GLU A N 1
ATOM 673 C CA . GLU A 1 85 ? -14.007 6.393 -1.439 1.00 95.50 85 GLU A CA 1
ATOM 674 C C . GLU A 1 85 ? -14.319 5.250 -0.463 1.00 95.50 85 GLU A C 1
ATOM 676 O O . GLU A 1 85 ? -14.918 5.490 0.584 1.00 95.50 85 GLU A O 1
ATOM 681 N N . TRP A 1 86 ? -13.860 4.028 -0.762 1.00 95.12 86 TRP A N 1
ATOM 682 C CA . TRP A 1 86 ? -13.974 2.894 0.160 1.00 95.12 86 TRP A CA 1
ATOM 683 C C . TRP A 1 86 ? -13.206 3.170 1.455 1.00 95.12 86 TRP A C 1
ATOM 685 O O . TRP A 1 86 ? -13.763 3.025 2.542 1.00 95.12 86 TRP A O 1
ATOM 695 N N . PHE A 1 87 ? -11.960 3.635 1.340 1.00 95.38 87 PHE A N 1
ATOM 696 C CA . PHE A 1 87 ? -11.119 3.896 2.504 1.00 95.38 87 PHE A CA 1
ATOM 697 C C . PHE A 1 87 ? -11.648 5.051 3.358 1.00 95.38 87 PHE A C 1
ATOM 699 O O . PHE A 1 87 ? -11.710 4.933 4.578 1.00 95.38 87 PHE A O 1
ATOM 706 N N . GLU A 1 88 ? -12.095 6.147 2.742 1.00 95.25 88 GLU A N 1
ATOM 707 C CA . GLU A 1 88 ? -12.701 7.268 3.469 1.00 95.25 88 GLU A CA 1
ATOM 708 C C . GLU A 1 88 ? -14.012 6.860 4.157 1.00 95.25 88 GLU A C 1
ATOM 710 O O . GLU A 1 88 ? -14.259 7.255 5.298 1.00 95.25 88 GLU A O 1
ATOM 715 N N . SER A 1 89 ? -14.826 6.017 3.510 1.00 95.25 89 SER A N 1
ATOM 716 C CA . SER A 1 89 ? -16.033 5.458 4.124 1.00 95.25 89 SER A CA 1
ATOM 717 C C . SER A 1 89 ? -15.692 4.576 5.326 1.00 95.25 89 SER A C 1
ATOM 719 O O . SER A 1 89 ? -16.286 4.747 6.389 1.00 95.25 89 SER A O 1
ATOM 721 N N . ALA A 1 90 ? -14.717 3.674 5.189 1.00 93.31 90 ALA A N 1
ATOM 722 C CA . ALA A 1 90 ? -14.258 2.802 6.268 1.00 93.31 90 ALA A CA 1
ATOM 723 C C . ALA A 1 90 ? -13.637 3.598 7.428 1.00 93.31 90 ALA A C 1
ATOM 725 O O . ALA A 1 90 ? -13.948 3.363 8.590 1.00 93.31 90 ALA A O 1
ATOM 726 N N . LYS A 1 91 ? -12.830 4.619 7.131 1.00 93.12 91 LYS A N 1
ATOM 727 C CA . LYS A 1 91 ? -12.257 5.524 8.138 1.00 93.12 91 LYS A CA 1
ATOM 728 C C . LYS A 1 91 ? -13.338 6.302 8.892 1.00 93.12 91 LYS A C 1
ATOM 730 O O . LYS A 1 91 ? -13.217 6.539 10.093 1.00 93.12 91 LYS A O 1
ATOM 735 N N . SER A 1 92 ? -14.411 6.695 8.207 1.00 93.44 92 SER A N 1
ATOM 736 C CA . SER A 1 92 ? -15.514 7.443 8.815 1.00 93.44 92 SER A CA 1
ATOM 737 C C . SER A 1 92 ? -16.244 6.647 9.905 1.00 93.44 92 SER A C 1
ATOM 739 O O . SER A 1 92 ? -16.685 7.243 10.890 1.00 93.44 92 SER A O 1
ATOM 741 N N . THR A 1 93 ? -16.330 5.315 9.792 1.00 92.44 93 THR A N 1
ATOM 742 C CA . THR A 1 93 ? -17.010 4.481 10.801 1.00 92.44 93 THR A CA 1
ATOM 743 C C . THR A 1 93 ? -16.245 4.440 12.125 1.00 92.44 93 THR A C 1
ATOM 745 O O . THR A 1 93 ? -16.861 4.412 13.190 1.00 92.44 93 THR A O 1
ATOM 748 N N . VAL A 1 94 ? -14.914 4.542 12.078 1.00 91.81 94 VAL A N 1
ATOM 749 C CA . VAL A 1 94 ? -14.021 4.467 13.248 1.00 91.81 94 VAL A CA 1
ATOM 750 C C . VAL A 1 94 ? -13.571 5.837 13.769 1.00 91.81 94 VAL A C 1
ATOM 752 O O . VAL A 1 94 ? -12.875 5.916 14.777 1.00 91.81 94 VAL A O 1
ATOM 755 N N . ARG A 1 95 ? -14.007 6.943 13.142 1.00 89.75 95 ARG A N 1
ATOM 756 C CA . ARG A 1 95 ? -13.557 8.319 13.461 1.00 89.75 95 ARG A CA 1
ATOM 757 C C . ARG A 1 95 ? -13.829 8.788 14.895 1.00 89.75 95 ARG A C 1
ATOM 759 O O . ARG A 1 95 ? -13.276 9.793 15.322 1.00 89.75 95 ARG A O 1
ATOM 766 N N . HIS A 1 96 ? -14.763 8.135 15.582 1.00 92.31 96 HIS A N 1
ATOM 767 C CA . HIS A 1 96 ? -15.173 8.472 16.944 1.00 92.31 96 HIS A CA 1
ATOM 768 C C . HIS A 1 96 ? -14.280 7.808 18.004 1.00 92.31 96 HIS A C 1
ATOM 770 O O . HIS A 1 96 ? -14.325 8.192 19.171 1.00 92.31 96 HIS A O 1
ATOM 776 N N . LEU A 1 97 ? -13.483 6.813 17.603 1.00 94.88 97 LEU A N 1
ATOM 777 C CA . LEU A 1 97 ? -12.523 6.139 18.465 1.00 94.88 97 LEU A CA 1
ATOM 778 C C . LEU A 1 97 ? -11.280 7.010 18.653 1.00 94.88 97 LEU A C 1
ATOM 780 O O . LEU A 1 97 ? -10.952 7.854 17.819 1.00 94.88 97 LEU A O 1
ATOM 784 N N . THR A 1 98 ? -10.559 6.788 19.749 1.00 93.19 98 THR A N 1
ATOM 785 C CA . THR A 1 98 ? -9.311 7.499 20.052 1.00 93.19 98 THR A CA 1
ATOM 786 C C . THR A 1 98 ? -8.258 6.546 20.612 1.00 93.19 98 THR A C 1
ATOM 788 O O . THR A 1 98 ? -8.574 5.444 21.064 1.00 93.19 98 THR A O 1
ATOM 791 N N . GLY A 1 99 ? -6.989 6.962 20.562 1.00 94.44 99 GLY A N 1
ATOM 792 C CA . GLY A 1 99 ? -5.874 6.204 21.130 1.00 94.44 99 GLY A CA 1
ATOM 793 C C . GLY A 1 99 ? -5.737 4.799 20.536 1.00 94.44 99 GLY A C 1
ATOM 794 O O . GLY A 1 99 ? -5.832 4.621 19.324 1.00 94.44 99 GLY A O 1
ATOM 795 N N . LEU A 1 100 ? -5.513 3.807 21.403 1.00 94.56 100 LEU A N 1
ATOM 796 C CA . LEU A 1 100 ? -5.284 2.417 21.000 1.00 94.56 100 LEU A CA 1
ATOM 797 C C . LEU A 1 100 ? -6.467 1.828 20.222 1.00 94.56 100 LEU A C 1
ATOM 799 O O . LEU A 1 100 ? -6.251 1.233 19.174 1.00 94.56 100 LEU A O 1
ATOM 803 N N . ALA A 1 101 ? -7.702 2.084 20.664 1.00 95.19 101 ALA A N 1
ATOM 804 C CA . ALA A 1 101 ? -8.902 1.577 19.998 1.00 95.19 101 ALA A CA 1
ATOM 805 C C . ALA A 1 101 ? -9.024 2.085 18.551 1.00 95.19 101 ALA A C 1
ATOM 807 O O . ALA A 1 101 ? -9.450 1.353 17.663 1.00 95.19 101 ALA A O 1
ATOM 808 N N . TYR A 1 102 ? -8.613 3.333 18.290 1.00 95.06 102 TYR A N 1
ATOM 809 C CA . TYR A 1 102 ? -8.548 3.856 16.925 1.00 95.06 102 TYR A CA 1
ATOM 810 C C . TYR A 1 102 ? -7.489 3.126 16.092 1.00 95.06 102 TYR A C 1
ATOM 812 O O . TYR A 1 102 ? -7.748 2.772 14.942 1.00 95.06 102 TYR A O 1
ATOM 820 N N . CYS A 1 103 ? -6.304 2.888 16.660 1.00 94.88 103 CYS A N 1
ATOM 821 C CA . CYS A 1 103 ? -5.226 2.175 15.976 1.00 94.88 103 CYS A CA 1
ATOM 822 C C . CYS A 1 103 ? -5.608 0.732 15.632 1.00 94.88 103 CYS A C 1
ATOM 824 O O . CYS A 1 103 ? -5.389 0.307 14.501 1.00 94.88 103 CYS A O 1
ATOM 826 N N . GLU A 1 104 ? -6.220 0.011 16.569 1.00 95.69 104 GLU A N 1
ATOM 827 C CA . GLU A 1 104 ? -6.704 -1.357 16.362 1.00 95.69 104 GLU A CA 1
ATOM 828 C C . GLU A 1 104 ? -7.793 -1.395 15.287 1.00 95.69 104 GLU A C 1
ATOM 830 O O . GLU A 1 104 ? -7.630 -2.081 14.282 1.00 95.69 104 GLU A O 1
ATOM 835 N N . ALA A 1 105 ? -8.832 -0.565 15.410 1.00 95.25 105 ALA A N 1
ATOM 836 C CA . ALA A 1 105 ? -9.936 -0.558 14.451 1.00 95.25 105 ALA A CA 1
ATOM 837 C C . ALA A 1 105 ? -9.504 -0.143 13.031 1.00 95.25 105 ALA A C 1
ATOM 839 O O . ALA A 1 105 ? -10.044 -0.634 12.042 1.00 95.25 105 ALA A O 1
ATOM 840 N N . THR A 1 106 ? -8.522 0.758 12.902 1.00 94.50 106 THR A N 1
ATOM 841 C CA . THR A 1 106 ? -7.959 1.123 11.587 1.00 94.50 106 THR A CA 1
ATOM 842 C C . THR A 1 106 ? -7.032 0.046 11.022 1.00 94.50 106 THR A C 1
ATOM 844 O O . THR A 1 106 ? -7.003 -0.138 9.807 1.00 94.50 106 THR A O 1
ATOM 847 N N . SER A 1 107 ? -6.321 -0.690 11.877 1.00 96.19 107 SER A N 1
ATOM 848 C CA . SER A 1 107 ? -5.528 -1.864 11.496 1.00 96.19 107 SER A CA 1
ATOM 849 C C . SER A 1 107 ? -6.417 -3.011 10.999 1.00 96.19 107 SER A C 1
ATOM 851 O O . SER A 1 107 ? -6.140 -3.607 9.961 1.00 96.19 107 SER A O 1
ATOM 853 N N . GLU A 1 108 ? -7.557 -3.248 11.653 1.00 96.19 108 GLU A N 1
ATOM 854 C CA . GLU A 1 108 ? -8.538 -4.270 11.262 1.00 96.19 108 GLU A CA 1
ATOM 855 C C . GLU A 1 108 ? -9.144 -4.049 9.869 1.00 96.19 108 GLU A C 1
ATOM 857 O O . GLU A 1 108 ? -9.623 -5.003 9.255 1.00 96.19 108 GLU A O 1
ATOM 862 N N . LEU A 1 109 ? -9.073 -2.832 9.314 1.00 94.25 109 LEU A N 1
ATOM 863 C CA . LEU A 1 109 ? -9.473 -2.571 7.925 1.00 94.25 109 LEU A CA 1
ATOM 864 C C . LEU A 1 109 ? -8.660 -3.397 6.918 1.00 94.25 109 LEU A C 1
ATOM 866 O O . LEU A 1 109 ? -9.150 -3.680 5.823 1.00 94.25 109 LEU A O 1
ATOM 870 N N . ALA A 1 110 ? -7.449 -3.820 7.290 1.00 94.75 110 ALA A N 1
ATOM 871 C CA . ALA A 1 110 ? -6.641 -4.731 6.494 1.00 94.75 110 ALA A CA 1
ATOM 872 C C . ALA A 1 110 ? -7.311 -6.101 6.302 1.00 94.75 110 ALA A C 1
ATOM 874 O O . ALA A 1 110 ? -7.033 -6.769 5.315 1.00 94.75 110 ALA A O 1
ATOM 875 N N . ASN A 1 111 ? -8.213 -6.542 7.191 1.00 92.50 111 ASN A N 1
ATOM 876 C CA . ASN A 1 111 ? -8.870 -7.86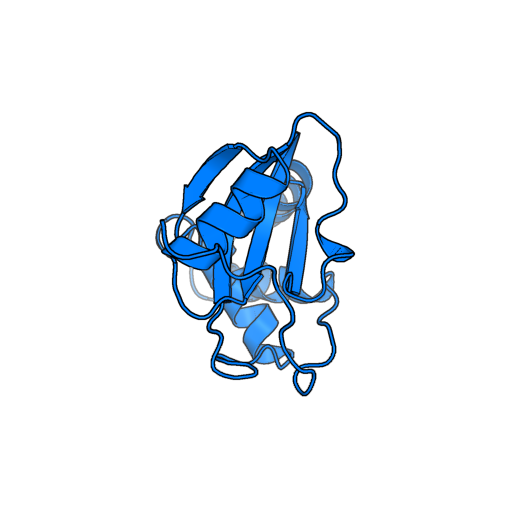1 7.103 1.00 92.50 111 ASN A CA 1
ATOM 877 C C . ASN A 1 111 ? -9.723 -8.033 5.838 1.00 92.50 111 ASN A C 1
ATOM 879 O O . ASN A 1 111 ? -10.007 -9.159 5.443 1.00 92.50 111 ASN A O 1
ATOM 883 N N . GLY A 1 112 ? -10.124 -6.930 5.200 1.00 87.56 112 GLY A N 1
ATOM 884 C CA . GLY A 1 112 ? -10.835 -6.944 3.923 1.00 87.56 112 GLY A CA 1
ATOM 885 C C . GLY A 1 112 ? -9.932 -6.921 2.686 1.00 87.56 112 GLY A C 1
ATOM 886 O O . GLY A 1 112 ? -10.453 -6.836 1.576 1.00 87.56 112 GLY A O 1
ATOM 887 N N . LEU A 1 113 ? -8.607 -6.932 2.853 1.00 92.69 113 LEU A N 1
ATOM 888 C CA . LEU A 1 113 ? -7.638 -6.837 1.765 1.00 92.69 113 LEU A CA 1
ATOM 889 C C . LEU A 1 113 ? -6.841 -8.135 1.657 1.00 92.69 113 LEU A C 1
ATOM 891 O O . LEU A 1 113 ? -6.265 -8.612 2.628 1.00 92.69 113 LEU A O 1
ATOM 895 N N . GLU A 1 114 ? -6.778 -8.693 0.453 1.00 91.38 114 GLU A N 1
ATOM 896 C CA . GLU A 1 114 ? -5.996 -9.898 0.198 1.00 91.38 114 GLU A CA 1
ATOM 897 C C . GLU A 1 114 ? -4.560 -9.545 -0.188 1.00 91.38 114 GLU A C 1
ATOM 899 O O . GLU A 1 114 ? -4.310 -8.717 -1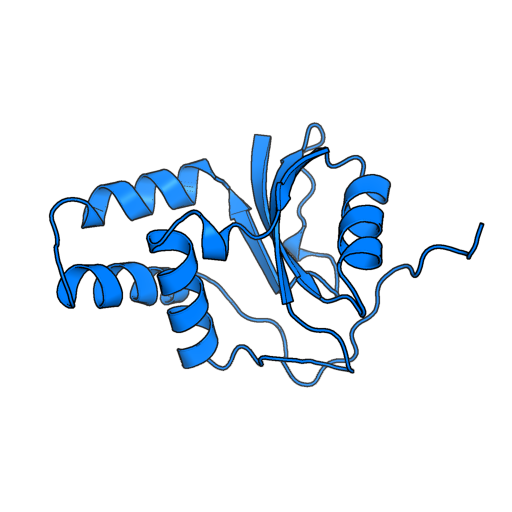.069 1.00 91.38 114 GLU A O 1
ATOM 904 N N . LEU A 1 115 ? -3.605 -10.212 0.458 1.00 93.69 115 LEU A N 1
ATOM 905 C CA . LEU A 1 115 ? -2.198 -10.139 0.098 1.00 93.69 115 LEU A CA 1
ATOM 906 C C . LEU A 1 115 ? -1.863 -11.193 -0.954 1.00 93.69 115 LEU A C 1
ATOM 908 O O . LEU A 1 115 ? -2.263 -12.353 -0.869 1.00 93.69 115 LEU A O 1
ATOM 912 N N . LYS A 1 116 ? -1.039 -10.802 -1.922 1.00 94.62 116 LYS A N 1
ATOM 913 C CA . LYS A 1 116 ? -0.434 -11.743 -2.870 1.00 94.62 116 LYS A CA 1
ATOM 914 C C . LYS A 1 116 ? 0.610 -12.617 -2.184 1.00 94.62 116 LYS A C 1
ATOM 916 O O . LYS A 1 116 ? 1.091 -12.284 -1.102 1.00 94.62 116 LYS A O 1
ATOM 921 N N . ASP A 1 117 ? 1.045 -13.683 -2.858 1.00 94.06 117 ASP A N 1
ATOM 922 C CA . ASP A 1 117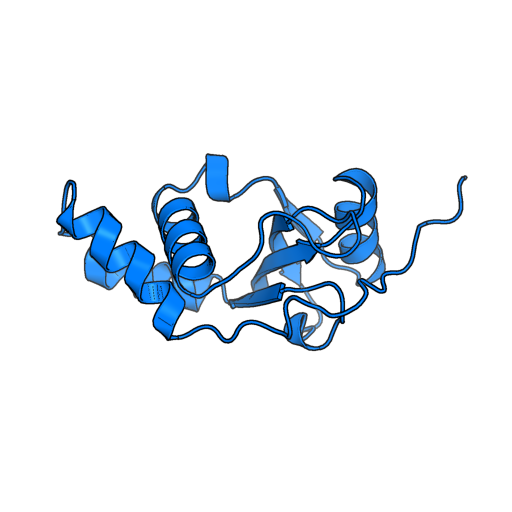 ? 2.157 -14.510 -2.379 1.00 94.06 117 ASP A CA 1
ATOM 923 C C . ASP A 1 117 ? 3.394 -13.643 -2.084 1.00 94.06 117 ASP A C 1
ATOM 925 O O . ASP A 1 117 ? 3.969 -13.008 -2.973 1.00 94.06 117 ASP A O 1
ATOM 929 N N . GLN A 1 118 ? 3.802 -13.617 -0.816 1.00 95.75 118 GLN A N 1
ATOM 930 C CA . GLN A 1 118 ? 4.916 -12.811 -0.322 1.00 95.75 118 GLN A CA 1
ATOM 931 C C . GLN A 1 118 ? 6.289 -13.469 -0.584 1.00 95.75 118 GLN A C 1
ATOM 933 O O . GLN A 1 118 ? 7.320 -12.968 -0.125 1.00 95.75 118 GLN A O 1
ATOM 938 N N . ASN A 1 119 ? 6.335 -14.606 -1.285 1.00 94.69 119 ASN A N 1
ATOM 939 C CA . ASN A 1 119 ? 7.564 -15.280 -1.728 1.00 94.69 119 ASN A CA 1
ATOM 940 C C . ASN A 1 119 ? 7.787 -15.190 -3.247 1.00 94.69 119 ASN A C 1
ATOM 942 O O . ASN A 1 119 ? 8.784 -15.711 -3.751 1.00 94.69 119 ASN A O 1
ATOM 946 N N . ARG A 1 120 ? 6.887 -14.524 -3.979 1.00 94.06 120 ARG A N 1
ATOM 947 C CA . ARG A 1 120 ? 6.994 -14.353 -5.431 1.00 94.06 120 ARG A CA 1
ATOM 948 C C . ARG A 1 120 ? 8.170 -13.456 -5.824 1.00 94.06 120 ARG A C 1
ATOM 950 O O . ARG A 1 120 ? 8.638 -12.640 -5.038 1.00 94.06 120 ARG A O 1
ATOM 957 N N . LYS A 1 121 ? 8.595 -13.548 -7.084 1.00 94.06 121 LYS A N 1
ATOM 958 C CA . LYS A 1 121 ? 9.474 -12.534 -7.690 1.00 94.06 121 LYS A CA 1
ATOM 959 C C . LYS A 1 121 ? 8.670 -11.295 -8.063 1.00 94.06 121 LYS A C 1
ATOM 961 O O . LYS A 1 121 ? 7.541 -11.431 -8.548 1.00 94.06 121 LYS A O 1
ATOM 966 N N . VAL A 1 122 ? 9.262 -10.117 -7.868 1.00 93.44 122 VAL A N 1
ATOM 967 C CA . VAL A 1 122 ? 8.630 -8.842 -8.224 1.00 93.44 122 VAL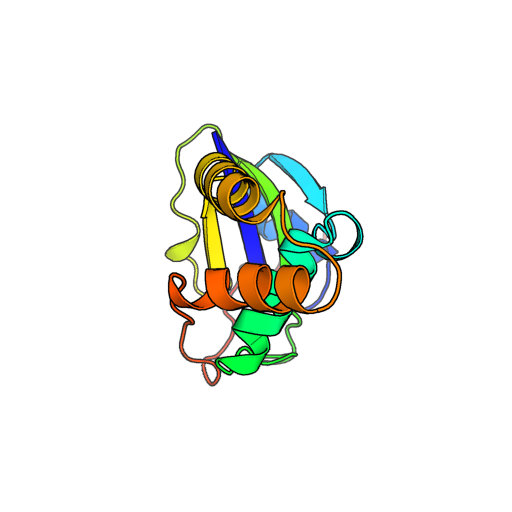 A CA 1
ATOM 968 C C . VAL A 1 122 ? 9.036 -8.483 -9.650 1.00 93.44 122 VAL A C 1
ATOM 970 O O . VAL A 1 122 ? 10.189 -8.173 -9.945 1.00 93.44 122 VAL A O 1
ATOM 973 N N . ILE A 1 123 ? 8.064 -8.527 -10.551 1.00 90.06 123 ILE A N 1
ATOM 974 C CA . ILE A 1 123 ? 8.216 -8.247 -11.973 1.00 90.06 123 ILE A CA 1
ATOM 975 C C . ILE A 1 123 ? 7.510 -6.928 -12.253 1.00 90.06 123 ILE A C 1
ATOM 977 O O . ILE A 1 123 ? 6.288 -6.871 -12.252 1.00 90.06 123 ILE A O 1
ATOM 981 N N . TYR A 1 124 ? 8.285 -5.886 -12.536 1.00 84.69 124 TYR A N 1
ATOM 982 C CA . TYR A 1 124 ? 7.776 -4.610 -13.028 1.00 84.69 124 TYR A CA 1
ATOM 983 C C . TYR A 1 124 ? 8.638 -4.125 -14.190 1.00 84.69 124 TYR A C 1
ATOM 985 O O . TYR A 1 124 ? 9.811 -4.498 -14.323 1.00 84.69 124 TYR A O 1
ATOM 993 N N . GLN A 1 125 ? 8.068 -3.283 -15.051 1.00 75.81 125 GLN A N 1
ATOM 994 C CA . GLN A 1 125 ? 8.842 -2.663 -16.121 1.00 75.81 125 GLN A CA 1
ATOM 995 C C . GLN A 1 125 ? 9.848 -1.678 -15.525 1.00 75.81 125 GLN A C 1
ATOM 997 O O . GLN A 1 125 ? 9.498 -0.562 -15.140 1.00 75.81 125 GLN A O 1
ATOM 1002 N N . ARG A 1 126 ? 11.120 -2.087 -15.485 1.00 68.62 126 ARG A N 1
ATOM 1003 C CA . ARG A 1 126 ? 12.216 -1.168 -15.184 1.00 68.62 126 ARG A CA 1
ATOM 1004 C C . ARG A 1 126 ? 12.309 -0.143 -16.318 1.00 68.62 126 ARG A C 1
ATOM 1006 O O . ARG A 1 126 ? 12.424 -0.545 -17.480 1.00 68.62 126 ARG A O 1
ATOM 1013 N N . PRO A 1 127 ? 12.264 1.162 -16.018 1.00 61.59 127 PRO A N 1
ATOM 1014 C CA . PRO A 1 127 ? 12.484 2.184 -17.027 1.00 61.59 127 PRO A CA 1
ATOM 1015 C C . PRO A 1 127 ? 13.858 1.964 -17.664 1.00 61.59 127 PRO A C 1
ATOM 1017 O O . PRO A 1 127 ? 14.845 1.770 -16.950 1.00 61.59 127 PRO A O 1
ATOM 1020 N N . LYS A 1 128 ? 13.945 1.994 -18.999 1.00 57.97 128 LYS A N 1
ATOM 1021 C CA . LYS A 1 128 ? 15.255 2.081 -19.657 1.00 57.97 128 LYS A CA 1
ATOM 1022 C C . LYS A 1 128 ? 15.924 3.363 -19.159 1.00 57.97 128 LYS A C 1
ATOM 1024 O O . LYS A 1 128 ? 15.270 4.406 -19.117 1.00 57.97 128 LYS A O 1
ATOM 1029 N N . ALA A 1 129 ? 17.185 3.270 -18.737 1.00 54.16 129 ALA A N 1
ATOM 1030 C CA . ALA A 1 129 ? 17.975 4.455 -18.432 1.00 54.16 129 ALA A CA 1
ATOM 1031 C C . ALA A 1 129 ? 17.936 5.369 -19.665 1.00 54.16 129 ALA A C 1
ATOM 1033 O O . ALA A 1 129 ? 18.210 4.904 -20.772 1.00 54.16 129 ALA A O 1
ATOM 1034 N N . VAL A 1 130 ? 17.484 6.608 -19.463 1.00 47.88 130 VAL A N 1
ATOM 1035 C CA . VAL A 1 130 ? 17.534 7.669 -20.475 1.00 47.88 130 VAL A CA 1
ATOM 1036 C C . VAL A 1 130 ? 18.938 8.242 -20.475 1.00 47.88 130 VAL A C 1
ATOM 1038 O O . VAL A 1 130 ? 19.442 8.464 -19.348 1.00 47.88 130 VAL A O 1
#

pLDDT: mean 92.32, std 7.65, range [47.88, 97.5]

Radius of gyration: 14.6 Å; chains: 1; bounding box: 35×28×42 Å

Organism: NCBI:txid2994442